Protein AF-A0A356L242-F1 (afdb_monomer_lite)

Structure (mmCIF, N/CA/C/O backbone):
data_AF-A0A356L242-F1
#
_entry.id   AF-A0A356L242-F1
#
loop_
_atom_site.group_PDB
_atom_site.id
_atom_site.type_symbol
_atom_site.label_atom_id
_atom_site.label_alt_id
_atom_site.label_comp_id
_atom_site.label_asym_id
_atom_site.label_entity_id
_atom_site.label_seq_id
_atom_site.pdbx_PDB_ins_code
_atom_site.Cartn_x
_atom_site.Cartn_y
_atom_site.Cartn_z
_atom_site.occupancy
_atom_site.B_iso_or_equiv
_atom_site.auth_seq_id
_atom_site.auth_comp_id
_atom_site.auth_asym_id
_atom_site.auth_atom_id
_atom_site.pdbx_PDB_model_num
ATOM 1 N N . MET A 1 1 ? -10.635 -6.986 8.461 1.00 92.94 1 MET A N 1
ATOM 2 C CA . MET A 1 1 ? -10.115 -5.855 9.280 1.00 92.94 1 MET A CA 1
ATOM 3 C C . MET A 1 1 ? -10.700 -4.562 8.737 1.00 92.94 1 MET A C 1
ATOM 5 O O . MET A 1 1 ? -10.654 -4.364 7.531 1.00 92.94 1 MET A O 1
ATOM 9 N N . LYS A 1 2 ? -11.269 -3.698 9.582 1.00 93.75 2 LYS A N 1
ATOM 10 C CA . LYS A 1 2 ? -11.922 -2.460 9.132 1.00 93.75 2 LYS A CA 1
ATOM 11 C C . LYS A 1 2 ? -10.970 -1.270 9.244 1.00 93.75 2 LYS A C 1
ATOM 13 O O . LYS A 1 2 ? -10.429 -1.025 10.317 1.00 93.75 2 LYS A O 1
ATOM 18 N N . LEU A 1 3 ? -10.791 -0.535 8.150 1.00 93.50 3 LEU A N 1
ATOM 19 C CA . LEU A 1 3 ? -10.019 0.703 8.102 1.00 93.50 3 LEU A CA 1
ATOM 20 C C . LEU A 1 3 ? -10.922 1.830 7.589 1.00 93.50 3 LEU A C 1
ATOM 22 O O . LEU A 1 3 ? -11.297 1.867 6.417 1.00 93.50 3 LEU A O 1
ATOM 26 N N . GLY A 1 4 ? -11.320 2.727 8.493 1.00 93.81 4 GLY A N 1
ATOM 27 C CA . GLY A 1 4 ? -12.329 3.747 8.205 1.00 93.81 4 GLY A CA 1
ATOM 28 C C . GLY A 1 4 ? -13.648 3.117 7.743 1.00 93.81 4 GLY A C 1
ATOM 29 O O . GLY A 1 4 ? -14.296 2.380 8.490 1.00 93.81 4 GLY A O 1
ATOM 30 N N . THR A 1 5 ? -14.040 3.403 6.501 1.00 95.94 5 THR A N 1
ATOM 31 C CA . THR A 1 5 ? -15.256 2.872 5.860 1.00 95.94 5 THR A CA 1
ATOM 32 C C . THR A 1 5 ? -15.013 1.626 5.005 1.00 95.94 5 THR A C 1
ATOM 34 O O . THR A 1 5 ? -15.972 1.040 4.509 1.00 95.94 5 THR A O 1
ATOM 37 N N . LYS A 1 6 ? -13.757 1.205 4.827 1.00 93.62 6 LYS A N 1
ATOM 38 C CA . LYS A 1 6 ? -13.383 0.037 4.023 1.00 93.62 6 LYS A CA 1
ATOM 39 C C . LYS A 1 6 ? -13.139 -1.176 4.908 1.00 93.62 6 LYS A C 1
ATOM 41 O O . LYS A 1 6 ? -12.580 -1.072 6.000 1.00 93.62 6 LYS A O 1
ATOM 46 N N . GLU A 1 7 ? -13.512 -2.338 4.397 1.00 95.50 7 GLU A N 1
ATOM 47 C CA . GLU A 1 7 ? -13.203 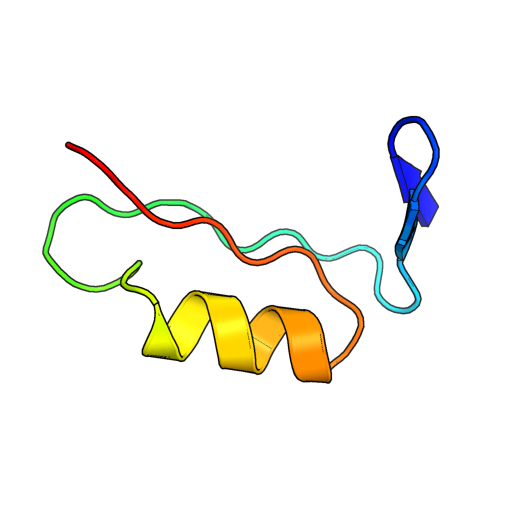-3.623 5.008 1.00 95.50 7 GLU A CA 1
ATOM 48 C C . GLU A 1 7 ? -12.206 -4.385 4.137 1.00 95.50 7 GLU A C 1
ATOM 50 O O . GLU A 1 7 ? -12.377 -4.503 2.925 1.00 95.50 7 GLU A O 1
ATOM 55 N N . LEU A 1 8 ? -11.131 -4.840 4.771 1.00 96.56 8 LEU A N 1
ATOM 56 C CA . LEU A 1 8 ? -10.059 -5.626 4.174 1.00 96.56 8 LEU A CA 1
ATOM 57 C C . LEU A 1 8 ? -10.314 -7.103 4.457 1.00 96.56 8 LEU A C 1
ATOM 59 O O . LEU A 1 8 ? -10.486 -7.479 5.627 1.00 96.56 8 LEU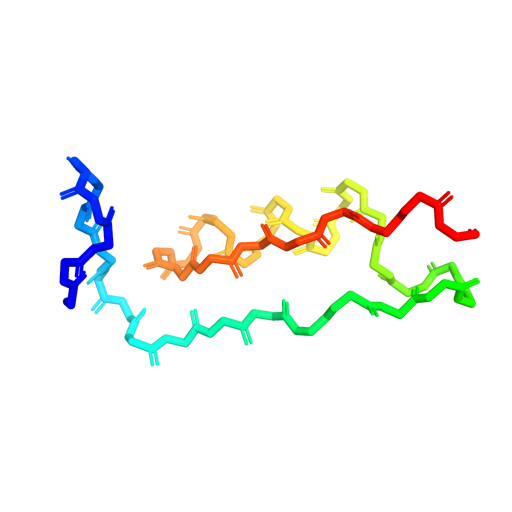 A O 1
ATOM 63 N N . ALA A 1 9 ? -10.295 -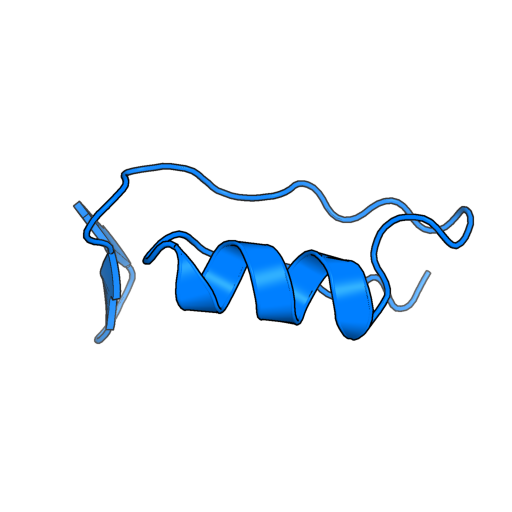7.918 3.402 1.00 97.31 9 ALA A N 1
ATOM 64 C CA . ALA A 1 9 ? -10.400 -9.372 3.499 1.00 97.31 9 ALA A CA 1
ATOM 65 C C . ALA A 1 9 ? -9.123 -9.970 4.104 1.00 97.31 9 ALA A C 1
ATOM 67 O O . ALA A 1 9 ? -9.193 -10.856 4.953 1.00 97.31 9 ALA A O 1
ATOM 68 N N . VAL A 1 10 ? -7.966 -9.417 3.728 1.00 96.88 10 VAL A N 1
ATOM 69 C CA . VAL A 1 10 ? -6.661 -9.784 4.279 1.00 96.88 10 VAL A CA 1
ATOM 70 C C . VAL A 1 10 ? -6.149 -8.613 5.122 1.00 96.88 10 VAL A C 1
ATOM 72 O O . VAL A 1 10 ? -6.054 -7.498 4.606 1.00 96.88 10 VAL A O 1
ATOM 75 N N . PRO A 1 11 ? -5.812 -8.807 6.413 1.00 95.19 11 PRO A N 1
ATOM 76 C CA . PRO A 1 11 ? -5.325 -7.742 7.293 1.00 95.19 11 PRO A CA 1
ATOM 77 C C . PRO A 1 11 ? -3.851 -7.399 7.001 1.00 95.19 11 PRO A C 1
ATOM 79 O O . PRO A 1 11 ? -3.004 -7.433 7.888 1.00 95.19 11 PRO A O 1
ATOM 82 N N . LEU A 1 12 ? -3.540 -7.102 5.738 1.00 95.50 12 LEU A N 1
ATOM 83 C CA . LEU A 1 12 ? -2.208 -6.783 5.240 1.00 95.50 12 LEU A CA 1
ATOM 84 C C . LEU A 1 12 ? -2.222 -5.414 4.564 1.00 95.50 12 LEU A C 1
ATOM 86 O O . LEU A 1 12 ? -3.136 -5.072 3.810 1.00 95.50 12 LEU A O 1
ATOM 90 N N . LEU A 1 13 ? -1.182 -4.634 4.843 1.00 94.69 13 LEU A N 1
ATOM 91 C CA . LEU A 1 13 ? -0.942 -3.341 4.224 1.00 94.69 13 LEU A CA 1
ATOM 92 C C . LEU A 1 13 ? 0.418 -3.390 3.531 1.00 94.69 13 LEU A C 1
ATOM 94 O O . LEU A 1 13 ? 1.428 -3.720 4.151 1.00 94.69 13 LEU A O 1
ATOM 98 N N . GLN A 1 14 ? 0.449 -3.056 2.246 1.00 94.25 14 GLN A N 1
ATOM 99 C CA . GLN A 1 14 ? 1.692 -2.908 1.502 1.00 94.25 14 GLN A CA 1
ATOM 100 C C . GLN A 1 14 ? 2.358 -1.582 1.884 1.00 94.25 14 GLN A C 1
ATOM 102 O O . GLN A 1 14 ? 1.750 -0.519 1.772 1.00 94.25 14 GLN A O 1
ATOM 107 N N . GLY A 1 15 ? 3.622 -1.636 2.309 1.00 92.06 15 GLY A N 1
ATOM 108 C CA . GLY A 1 15 ? 4.414 -0.438 2.586 1.00 92.06 15 GLY A CA 1
ATOM 109 C C . GLY A 1 15 ? 4.688 0.368 1.314 1.00 92.06 15 GLY A C 1
ATOM 110 O O . GLY 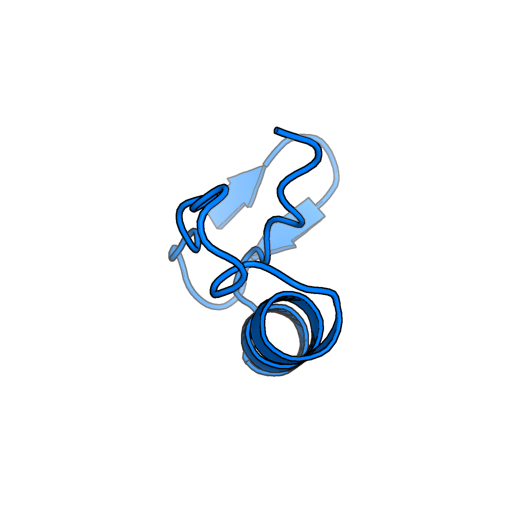A 1 15 ? 4.894 -0.210 0.247 1.00 92.06 15 GLY A O 1
ATOM 111 N N . GLY A 1 16 ? 4.682 1.698 1.416 1.00 89.31 16 GLY A N 1
ATOM 112 C CA . GLY A 1 16 ? 5.058 2.591 0.319 1.00 89.31 16 GLY A CA 1
ATOM 113 C C . GLY A 1 16 ? 6.573 2.802 0.265 1.00 89.31 16 GLY A C 1
ATOM 114 O O . GLY A 1 16 ? 7.131 3.426 1.160 1.00 89.31 16 GLY A O 1
ATOM 115 N N . MET A 1 17 ? 7.234 2.312 -0.782 1.00 85.25 17 MET A N 1
ATOM 116 C CA . MET A 1 17 ? 8.661 2.509 -1.049 1.00 85.25 17 MET A CA 1
ATOM 117 C C . MET A 1 17 ? 8.863 3.431 -2.263 1.00 85.25 17 MET A C 1
ATOM 119 O O . MET A 1 17 ? 8.533 3.054 -3.390 1.00 85.25 17 MET A O 1
ATOM 123 N N . GLY A 1 18 ? 9.461 4.607 -2.031 1.00 81.00 18 GLY A N 1
ATOM 124 C CA . GLY A 1 18 ? 9.759 5.661 -3.024 1.00 81.00 18 GLY A CA 1
ATOM 125 C C . GLY A 1 18 ? 10.929 5.370 -3.970 1.00 81.00 18 GLY A C 1
ATOM 126 O O . GLY A 1 18 ? 11.499 6.271 -4.565 1.00 81.00 18 GLY A O 1
ATOM 127 N N . VAL A 1 19 ? 11.317 4.103 -4.102 1.00 83.25 19 VAL A N 1
ATOM 128 C CA . VAL A 1 19 ? 12.384 3.639 -5.009 1.00 83.25 19 VAL A CA 1
ATOM 129 C C . VAL A 1 19 ? 11.807 2.948 -6.251 1.00 83.25 19 VAL A C 1
ATOM 131 O O . VAL A 1 19 ? 12.436 2.079 -6.843 1.00 83.25 19 VAL A O 1
ATOM 134 N N . GLY A 1 20 ? 10.566 3.284 -6.621 1.00 79.06 20 GLY A N 1
ATOM 135 C CA . GLY A 1 20 ? 9.868 2.712 -7.781 1.00 79.06 20 GLY A CA 1
ATOM 136 C C . GLY A 1 20 ? 9.225 1.337 -7.554 1.00 79.06 20 GLY A C 1
ATOM 137 O O . GLY A 1 20 ? 8.703 0.749 -8.496 1.00 79.06 20 GLY A O 1
ATOM 138 N N . VAL A 1 21 ? 9.217 0.822 -6.320 1.00 78.38 21 VAL A N 1
ATOM 139 C CA . VAL A 1 21 ? 8.585 -0.471 -5.984 1.00 78.38 21 VAL A CA 1
ATOM 140 C C . VAL A 1 21 ? 7.074 -0.313 -5.786 1.00 78.38 21 VAL A C 1
ATOM 142 O O . VAL A 1 21 ? 6.281 -1.121 -6.266 1.00 78.38 21 VAL A O 1
ATOM 145 N N . SER A 1 22 ? 6.653 0.759 -5.114 1.00 78.69 22 SER A N 1
ATOM 146 C CA . SER A 1 22 ? 5.250 1.013 -4.766 1.00 78.69 22 SER A CA 1
ATOM 147 C C . SER A 1 22 ? 4.558 1.921 -5.780 1.00 78.69 22 SER A C 1
ATOM 149 O O . SER A 1 22 ? 4.124 3.025 -5.454 1.00 78.69 22 SER A O 1
ATOM 151 N N . LEU A 1 23 ? 4.480 1.449 -7.025 1.00 86.25 23 LEU A N 1
ATOM 152 C CA . LEU A 1 23 ? 3.729 2.079 -8.115 1.00 86.25 23 LEU A CA 1
ATOM 153 C C . LEU A 1 23 ? 2.307 1.496 -8.220 1.00 86.25 23 LEU A C 1
ATOM 155 O O . LEU A 1 23 ? 1.942 0.557 -7.509 1.00 86.25 23 LEU A O 1
ATOM 159 N N . GLY A 1 24 ? 1.505 2.022 -9.153 1.00 86.25 24 GLY A N 1
ATOM 160 C CA . GLY A 1 24 ? 0.117 1.589 -9.363 1.00 86.25 24 GLY A CA 1
ATOM 161 C C . GLY A 1 24 ? -0.053 0.085 -9.629 1.00 86.25 24 GLY A C 1
ATOM 162 O O . GLY A 1 24 ? -1.074 -0.482 -9.249 1.00 86.25 24 GLY A O 1
ATOM 163 N N . GLY A 1 25 ? 0.952 -0.581 -10.212 1.00 92.88 25 GLY A N 1
ATOM 164 C CA . GLY A 1 25 ? 0.922 -2.024 -10.477 1.00 92.88 25 GLY A CA 1
ATOM 165 C C . GLY A 1 25 ? 0.885 -2.876 -9.203 1.00 92.88 25 GLY A C 1
ATOM 166 O O . GLY A 1 25 ? -0.070 -3.623 -8.995 1.00 92.88 25 GLY A O 1
ATOM 167 N N . LEU A 1 26 ? 1.891 -2.738 -8.327 1.00 93.94 26 LEU A N 1
ATOM 168 C CA . LEU A 1 26 ? 1.953 -3.487 -7.065 1.00 93.94 26 LEU A CA 1
ATOM 169 C C . LEU A 1 26 ? 0.774 -3.130 -6.150 1.00 93.94 26 LEU A C 1
ATOM 171 O O . LEU A 1 26 ? 0.122 -4.027 -5.622 1.00 93.94 26 LEU A O 1
ATOM 175 N N . ALA A 1 27 ? 0.449 -1.839 -6.022 1.00 94.44 27 ALA A N 1
ATOM 176 C CA . ALA A 1 27 ? -0.679 -1.395 -5.206 1.00 94.44 27 ALA A CA 1
ATOM 177 C C . ALA A 1 27 ? -2.018 -1.970 -5.704 1.00 94.44 27 ALA A C 1
ATOM 179 O O . ALA A 1 27 ? -2.846 -2.409 -4.905 1.00 94.44 27 ALA A O 1
ATOM 180 N N . GLY A 1 28 ? -2.218 -2.025 -7.024 1.00 94.88 28 GLY A N 1
ATOM 181 C CA . GLY A 1 28 ? -3.400 -2.629 -7.636 1.00 94.88 28 GLY A CA 1
ATOM 182 C C . GLY A 1 28 ? -3.474 -4.145 -7.440 1.00 94.88 28 GLY A C 1
ATOM 183 O O . GLY A 1 28 ? -4.553 -4.668 -7.165 1.00 94.88 28 GLY A O 1
ATOM 184 N N . ALA A 1 29 ? -2.341 -4.848 -7.531 1.00 95.88 29 ALA A N 1
ATOM 185 C CA . ALA A 1 29 ? -2.274 -6.283 -7.259 1.00 95.88 29 ALA A CA 1
ATOM 186 C C . ALA A 1 29 ? -2.640 -6.596 -5.798 1.00 95.88 29 ALA A C 1
ATOM 188 O O . ALA A 1 29 ? -3.495 -7.439 -5.549 1.00 95.88 29 ALA A O 1
ATOM 189 N N . VAL A 1 30 ? -2.085 -5.851 -4.838 1.00 95.94 30 VAL A N 1
ATOM 190 C CA . VAL A 1 30 ? -2.409 -5.996 -3.406 1.00 95.94 30 VAL A CA 1
ATOM 191 C C . VAL A 1 30 ? -3.896 -5.727 -3.144 1.00 95.94 30 VAL A C 1
ATOM 193 O O . VAL A 1 30 ? -4.542 -6.476 -2.413 1.00 95.94 30 VAL A O 1
ATOM 196 N N . ALA A 1 31 ? -4.464 -4.697 -3.780 1.00 95.81 31 ALA A N 1
ATOM 197 C CA . ALA A 1 31 ? -5.888 -4.388 -3.667 1.00 95.81 31 ALA A CA 1
ATOM 198 C C . ALA A 1 31 ? -6.794 -5.492 -4.242 1.00 95.81 31 ALA A C 1
ATOM 200 O O . ALA A 1 31 ? -7.860 -5.756 -3.685 1.00 95.81 31 ALA A O 1
ATOM 201 N N . ARG A 1 32 ? -6.377 -6.158 -5.330 1.00 96.81 32 ARG A N 1
ATOM 202 C CA . ARG A 1 32 ? -7.100 -7.302 -5.915 1.00 96.81 32 ARG A CA 1
ATOM 203 C C . ARG A 1 32 ? -7.148 -8.514 -4.989 1.00 96.81 32 ARG A C 1
ATOM 205 O O . ARG A 1 32 ? -8.174 -9.182 -4.956 1.00 96.81 32 ARG A O 1
ATOM 212 N N . GLU A 1 33 ? -6.100 -8.738 -4.202 1.00 97.06 33 GLU A N 1
ATOM 213 C CA . GLU A 1 33 ? -6.054 -9.795 -3.179 1.00 97.06 33 GLU A CA 1
ATOM 214 C C . GLU A 1 33 ? -6.829 -9.430 -1.895 1.00 97.06 33 GLU A C 1
ATOM 216 O O . GLU A 1 33 ? -6.833 -10.176 -0.918 1.00 97.06 33 GLU A O 1
ATOM 221 N N . GLY A 1 34 ? -7.501 -8.272 -1.861 1.00 96.38 34 GLY A N 1
ATOM 222 C CA . GLY A 1 34 ? -8.311 -7.846 -0.717 1.00 96.38 34 GLY A CA 1
ATOM 223 C C . GLY A 1 34 ? -7.507 -7.254 0.446 1.00 96.38 34 GLY A C 1
ATOM 224 O O . GLY A 1 34 ? -8.032 -7.152 1.560 1.00 96.38 34 GLY A O 1
ATOM 225 N N . ALA A 1 35 ? -6.259 -6.859 0.185 1.00 97.06 35 ALA A N 1
ATOM 226 C CA . ALA A 1 35 ? -5.381 -6.113 1.08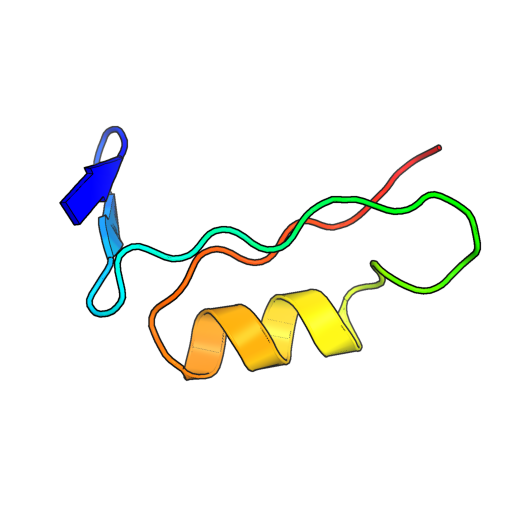3 1.00 97.06 35 ALA A CA 1
ATOM 227 C C . ALA A 1 35 ? -5.311 -4.621 0.683 1.00 97.06 35 ALA A C 1
ATOM 229 O O . ALA A 1 35 ? -5.933 -4.186 -0.287 1.00 97.06 35 ALA A O 1
ATOM 230 N N . LEU A 1 36 ? -4.569 -3.802 1.438 1.00 96.06 36 LEU A N 1
ATOM 231 C CA . LEU A 1 36 ? -4.409 -2.375 1.136 1.00 96.06 36 LEU A CA 1
ATOM 232 C C . LEU A 1 36 ? -3.103 -2.112 0.378 1.00 96.06 36 LEU A C 1
ATOM 234 O O . LEU A 1 36 ? -2.018 -2.276 0.936 1.00 96.06 36 LEU A O 1
ATOM 238 N N . GLY A 1 37 ? -3.215 -1.670 -0.875 1.00 95.06 37 GLY A N 1
ATOM 239 C CA . GLY A 1 37 ? -2.089 -1.186 -1.675 1.00 95.06 37 GLY A CA 1
ATOM 240 C C . GLY A 1 37 ? -1.799 0.300 -1.441 1.00 95.06 37 GLY A C 1
ATOM 241 O O . GLY A 1 37 ? -2.728 1.104 -1.364 1.00 95.06 37 GLY A O 1
ATOM 242 N N . CYS A 1 38 ? -0.519 0.671 -1.384 1.00 94.25 38 CYS A N 1
ATOM 243 C CA . CYS A 1 38 ? -0.060 2.055 -1.241 1.00 94.25 38 CYS A CA 1
ATOM 244 C C . CYS A 1 38 ? 0.745 2.483 -2.472 1.00 94.25 38 CYS A C 1
ATOM 246 O O . CYS A 1 38 ? 1.685 1.791 -2.866 1.00 94.25 38 CYS A O 1
ATOM 248 N N . ILE A 1 39 ? 0.428 3.653 -3.032 1.00 93.19 39 ILE A N 1
ATOM 249 C CA . ILE A 1 39 ? 1.235 4.295 -4.079 1.00 93.19 39 ILE A CA 1
ATOM 250 C C . ILE A 1 39 ? 2.154 5.313 -3.404 1.00 93.19 39 ILE A C 1
ATOM 252 O O . ILE A 1 39 ? 1.679 6.181 -2.674 1.00 93.19 39 ILE A O 1
ATOM 256 N N . SER A 1 40 ? 3.464 5.192 -3.619 1.00 89.44 40 SER A N 1
ATOM 257 C CA . SER A 1 40 ? 4.434 6.152 -3.090 1.00 89.44 40 SER A CA 1
ATOM 258 C C . SER A 1 40 ? 4.541 7.365 -4.014 1.00 89.44 40 SER A C 1
ATOM 260 O O . SER A 1 40 ? 4.653 7.212 -5.228 1.00 89.44 40 SER A O 1
A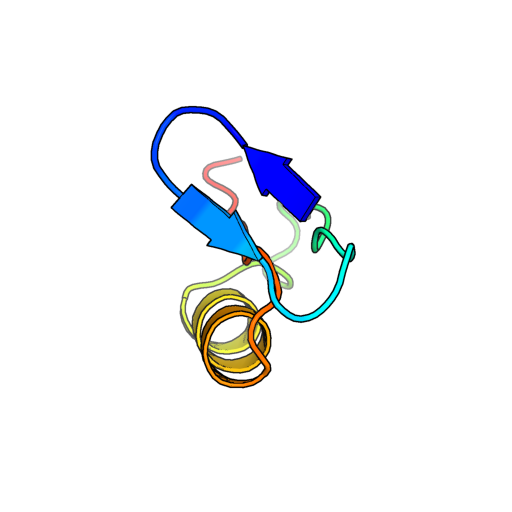TOM 262 N N . THR A 1 41 ? 4.497 8.561 -3.427 1.00 83.69 41 THR A N 1
ATOM 263 C CA . THR A 1 41 ? 4.689 9.857 -4.105 1.00 83.69 41 THR A CA 1
ATOM 264 C C . THR A 1 41 ? 6.023 10.515 -3.740 1.00 83.69 41 THR A C 1
ATOM 266 O O . THR A 1 41 ? 6.189 11.707 -3.988 1.00 83.69 41 THR A O 1
ATOM 269 N N . ALA A 1 42 ? 6.895 9.778 -3.044 1.00 71.44 42 ALA A N 1
ATOM 270 C CA . ALA A 1 42 ? 8.222 10.238 -2.649 1.00 71.44 42 ALA A CA 1
ATOM 271 C C . ALA A 1 42 ? 9.165 10.331 -3.854 1.00 71.44 42 ALA A C 1
ATOM 273 O O . ALA A 1 42 ? 8.959 9.554 -4.816 1.00 71.44 42 ALA A O 1
#

Sequence (42 aa):
MKLGTKELAVPLLQGGMGVGVSLGGLAGAVAREGALGCISTA

Foldseek 3Di:
DDDPPDDAPDADADDEDPPPPQDPVVQVVCVVNRHGGDHDPD

Secondary structure (DSSP, 8-state):
-EETTEE-SS--B----TTTTSSHHHHHHHHHTTSB------

pLDDT: mean 91.5, std 6.31, range [71.44, 97.31]

Radius of gyration: 10.33 Å; chains: 1; bounding box: 28×20×20 Å